Protein AF-A0A0A1W8H8-F1 (afdb_monomer_lite)

Foldseek 3Di:
DDPLDWDWDAACAFWDAPNDTDHHGDIDTGSDDPPPGTDHQDPVRSVVVCVVVPPPPPPDQLLNDDQVVLCVLCVVLVHHCPPPDSVRSSVSSVVSPPPDD

Radius of gyration: 19.39 Å; chains: 1; bounding box: 49×32×54 Å

pLDDT: mean 70.45, std 12.79, range [37.94, 87.69]

Organism: NCBI:txid1219049

Secondary structure (DSSP, 8-state):
------EEEE-SS-EEETTEEE-TT-EEEESS-TTTS-EE--HHHHHHHHHHHS---TTS-GGGS-HHHHHHHHHHTT---TT--HHHHHHHHHHHHS---

Structure (mmCIF, N/CA/C/O backbone):
data_AF-A0A0A1W8H8-F1
#
_entry.id   AF-A0A0A1W8H8-F1
#
loop_
_atom_site.group_PDB
_atom_site.id
_atom_site.type_symbol
_atom_site.label_atom_id
_atom_site.label_alt_id
_atom_site.label_comp_id
_atom_site.label_asym_id
_atom_site.label_entity_id
_atom_site.label_seq_id
_atom_site.pdbx_PDB_ins_code
_atom_site.Cartn_x
_atom_site.Cartn_y
_atom_site.Cartn_z
_atom_site.occupancy
_atom_site.B_iso_or_equiv
_atom_site.auth_seq_id
_atom_site.auth_comp_id
_atom_site.auth_asym_id
_atom_site.auth_atom_id
_atom_site.pdbx_PDB_model_num
ATOM 1 N N . MET A 1 1 ? 13.075 4.936 -34.236 1.00 37.94 1 MET A N 1
ATOM 2 C CA . MET A 1 1 ? 11.974 4.629 -33.297 1.00 37.94 1 MET A CA 1
ATOM 3 C C . MET A 1 1 ? 12.027 3.141 -32.999 1.00 37.94 1 MET A C 1
ATOM 5 O O . MET A 1 1 ? 11.606 2.349 -33.832 1.00 37.94 1 MET A O 1
ATOM 9 N N . THR A 1 2 ? 12.647 2.746 -31.890 1.00 46.12 2 THR A N 1
ATOM 10 C CA . THR A 1 2 ? 12.748 1.330 -31.512 1.00 46.12 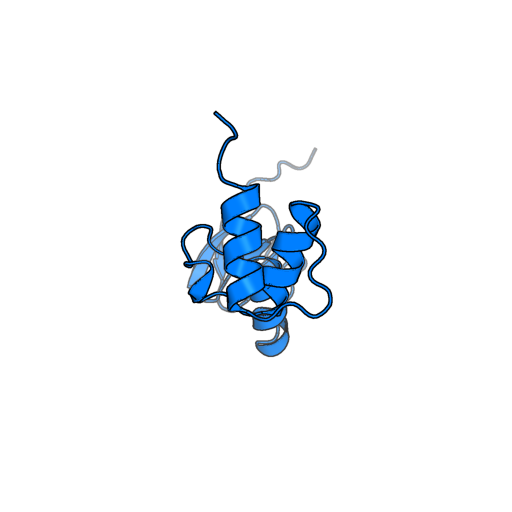2 THR A CA 1
ATOM 11 C C . THR A 1 2 ? 11.362 0.864 -31.077 1.00 46.12 2 THR A C 1
ATOM 13 O O . THR A 1 2 ? 10.814 1.392 -30.111 1.00 46.12 2 THR A O 1
ATOM 16 N N . LYS A 1 3 ? 10.758 -0.057 -31.838 1.00 49.59 3 LYS A N 1
ATOM 17 C CA . LYS A 1 3 ? 9.493 -0.706 -31.475 1.00 49.59 3 LYS A CA 1
ATOM 18 C C . LYS A 1 3 ? 9.700 -1.418 -30.138 1.00 49.59 3 LYS A C 1
ATOM 20 O O . LYS A 1 3 ? 10.452 -2.386 -30.081 1.00 49.59 3 LYS A O 1
ATOM 25 N N . ARG A 1 4 ? 9.073 -0.916 -29.074 1.00 55.16 4 ARG A N 1
ATOM 26 C CA . ARG A 1 4 ? 8.930 -1.661 -27.823 1.00 55.16 4 ARG A CA 1
ATOM 27 C C . ARG A 1 4 ? 7.902 -2.752 -28.101 1.00 55.16 4 ARG A C 1
ATOM 29 O O . ARG A 1 4 ? 6.748 -2.443 -28.385 1.00 55.16 4 ARG A O 1
ATOM 36 N N . ASN A 1 5 ? 8.377 -3.987 -28.218 1.00 60.72 5 ASN A N 1
ATOM 37 C CA . ASN A 1 5 ? 7.525 -5.151 -28.396 1.00 60.72 5 ASN A CA 1
ATOM 38 C C . ASN A 1 5 ? 7.373 -5.792 -27.016 1.00 60.72 5 ASN A C 1
ATOM 40 O O . ASN A 1 5 ? 8.323 -6.455 -26.583 1.00 60.72 5 ASN A O 1
ATOM 44 N N . PRO A 1 6 ? 6.222 -5.619 -26.351 1.00 65.25 6 PRO A N 1
ATOM 45 C CA . PRO A 1 6 ? 6.023 -6.165 -25.023 1.00 65.25 6 PRO A CA 1
ATOM 46 C C . PRO A 1 6 ? 6.081 -7.685 -25.115 1.00 65.25 6 PRO A C 1
ATOM 48 O O . PRO A 1 6 ? 5.377 -8.304 -25.919 1.00 65.25 6 PRO A O 1
ATOM 51 N N . LYS A 1 7 ? 6.974 -8.287 -24.332 1.00 72.50 7 LYS A N 1
ATOM 52 C CA . LYS A 1 7 ? 7.163 -9.737 -24.276 1.00 72.50 7 LYS A CA 1
ATOM 53 C C . LYS A 1 7 ? 6.635 -10.246 -22.944 1.00 72.50 7 LYS A C 1
ATOM 55 O O . LYS A 1 7 ? 6.755 -9.580 -21.919 1.00 72.50 7 LYS A O 1
ATOM 60 N N . ALA A 1 8 ? 6.021 -11.423 -22.982 1.00 78.06 8 ALA A N 1
ATOM 61 C CA . ALA A 1 8 ? 5.643 -12.137 -21.776 1.00 78.06 8 ALA A CA 1
ATOM 62 C C . ALA A 1 8 ? 6.883 -12.821 -21.198 1.00 78.06 8 ALA A C 1
ATOM 64 O O . ALA A 1 8 ? 7.618 -13.501 -21.918 1.00 78.06 8 ALA A O 1
ATOM 65 N N . TYR A 1 9 ? 7.086 -12.643 -19.905 1.00 75.75 9 TYR A N 1
ATOM 66 C CA . TYR A 1 9 ? 8.184 -13.206 -19.151 1.00 75.75 9 TYR A CA 1
ATOM 67 C C . TYR A 1 9 ? 7.649 -13.873 -17.890 1.00 75.75 9 TYR A C 1
ATOM 69 O O . TYR A 1 9 ? 6.681 -13.402 -17.299 1.00 75.75 9 TYR A O 1
ATOM 77 N N . THR A 1 10 ? 8.287 -14.962 -17.475 1.00 77.88 10 THR A N 1
ATOM 78 C CA . THR A 1 10 ? 8.049 -15.576 -16.167 1.00 77.88 10 THR A CA 1
ATOM 79 C C . THR A 1 10 ? 9.149 -15.118 -15.226 1.00 77.88 10 THR A C 1
ATOM 81 O O . THR A 1 10 ? 10.325 -15.326 -15.526 1.00 77.88 10 THR A O 1
ATOM 84 N N . ALA A 1 11 ? 8.776 -14.496 -14.111 1.00 72.75 11 ALA A N 1
ATOM 85 C CA . ALA A 1 11 ? 9.705 -14.113 -13.054 1.00 72.75 11 ALA A CA 1
ATOM 86 C C . ALA A 1 11 ? 10.313 -15.382 -12.427 1.00 72.75 11 ALA A C 1
ATOM 88 O O . ALA A 1 11 ? 9.564 -16.164 -11.842 1.00 72.75 11 ALA A O 1
ATOM 89 N N . PRO A 1 12 ? 11.630 -15.637 -12.520 1.00 71.50 12 PRO A N 1
ATOM 90 C CA . PRO A 1 12 ? 12.247 -16.731 -11.764 1.00 71.50 12 PRO A CA 1
ATOM 91 C C . PRO A 1 12 ? 12.310 -16.420 -10.257 1.00 71.50 12 PRO A C 1
ATOM 93 O O . PRO A 1 12 ? 12.339 -17.333 -9.435 1.00 71.50 12 PRO A O 1
ATOM 96 N N . GLU A 1 13 ? 12.284 -15.137 -9.904 1.00 74.56 13 GLU A N 1
ATOM 97 C CA . GLU A 1 13 ? 12.410 -14.578 -8.560 1.00 74.56 13 GLU A CA 1
ATOM 98 C C . GLU A 1 13 ? 11.574 -13.294 -8.443 1.00 74.56 13 GLU A C 1
ATOM 100 O O . GLU A 1 13 ? 11.019 -12.822 -9.435 1.00 74.56 13 GLU A O 1
ATOM 105 N N . ASP A 1 14 ? 11.456 -12.734 -7.241 1.00 76.12 14 ASP A N 1
ATOM 106 C CA . ASP A 1 14 ? 10.729 -11.483 -7.030 1.00 76.12 14 ASP A CA 1
ATOM 107 C C . ASP A 1 14 ? 11.478 -10.322 -7.704 1.00 76.12 14 ASP A C 1
ATOM 109 O O . ASP A 1 14 ? 12.564 -9.924 -7.275 1.00 76.12 14 ASP A O 1
ATOM 113 N N . VAL A 1 15 ? 10.896 -9.762 -8.764 1.00 77.12 15 VAL A N 1
ATOM 114 C CA . VAL A 1 15 ? 11.534 -8.732 -9.593 1.00 77.12 15 VAL A CA 1
ATOM 115 C C . VAL A 1 15 ? 10.666 -7.492 -9.691 1.00 77.12 15 VAL A C 1
ATOM 117 O O . VAL A 1 15 ? 9.441 -7.560 -9.769 1.00 77.12 15 VAL A O 1
ATOM 120 N N . HIS A 1 16 ? 11.308 -6.329 -9.725 1.00 75.88 16 HIS A N 1
ATOM 121 C CA . HIS A 1 16 ? 10.638 -5.072 -10.020 1.00 75.88 16 HIS A CA 1
ATOM 122 C C . HIS A 1 16 ? 11.073 -4.575 -11.396 1.00 75.88 16 HIS A C 1
ATOM 124 O O . HIS A 1 16 ? 12.255 -4.315 -11.630 1.00 75.88 16 HIS A O 1
ATOM 130 N N . THR A 1 17 ? 10.119 -4.429 -12.315 1.00 75.81 17 THR A N 1
ATOM 131 C CA . THR A 1 17 ? 10.386 -3.979 -13.682 1.00 75.81 17 THR A CA 1
ATOM 132 C C . THR A 1 17 ? 9.284 -3.061 -14.195 1.00 75.81 17 THR A C 1
ATOM 134 O O . THR A 1 17 ? 8.126 -3.182 -13.814 1.00 75.81 17 THR A O 1
ATOM 137 N N . ALA A 1 18 ? 9.648 -2.081 -15.025 1.00 69.12 18 ALA A N 1
ATOM 138 C CA . ALA A 1 18 ? 8.716 -1.100 -15.593 1.00 69.12 18 ALA A CA 1
ATOM 139 C C . ALA A 1 18 ? 7.805 -0.383 -14.561 1.00 69.12 18 ALA A C 1
ATOM 141 O O . ALA A 1 18 ? 6.720 0.078 -14.908 1.00 69.12 18 ALA A O 1
ATOM 142 N N . GLY A 1 19 ? 8.246 -0.259 -13.302 1.00 68.75 19 GLY A N 1
ATOM 143 C CA . GLY A 1 19 ? 7.453 0.359 -12.230 1.00 68.75 19 GLY A CA 1
ATOM 144 C C . GLY A 1 19 ? 6.445 -0.575 -11.552 1.00 68.75 19 GLY A C 1
ATOM 145 O O . GLY A 1 19 ? 5.623 -0.098 -10.775 1.00 68.75 19 GLY A O 1
ATOM 146 N N . ALA A 1 20 ? 6.486 -1.874 -11.853 1.00 68.50 20 ALA A N 1
ATOM 147 C CA . ALA A 1 20 ? 5.631 -2.890 -11.266 1.00 68.50 20 ALA A CA 1
ATOM 148 C C . ALA A 1 20 ? 6.466 -3.977 -10.580 1.00 68.50 20 ALA A C 1
ATOM 150 O O . ALA A 1 20 ? 7.526 -4.383 -11.059 1.00 68.5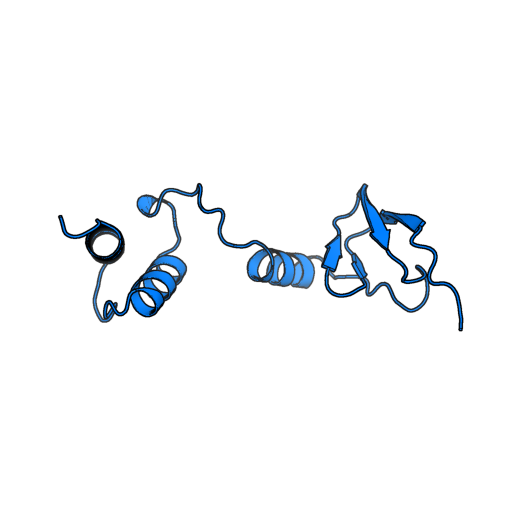0 20 ALA A O 1
ATOM 151 N N . TYR A 1 21 ? 5.965 -4.447 -9.443 1.00 75.12 21 TYR A N 1
ATOM 152 C CA . TYR A 1 21 ? 6.498 -5.607 -8.749 1.00 75.12 21 TYR A CA 1
ATOM 153 C C . TYR A 1 21 ? 5.842 -6.882 -9.292 1.00 75.12 21 TYR A C 1
ATOM 155 O O . TYR A 1 21 ? 4.616 -6.949 -9.414 1.00 75.12 21 TYR A O 1
ATOM 163 N N . HIS A 1 22 ? 6.657 -7.889 -9.587 1.00 78.25 22 HIS A N 1
ATOM 164 C CA . HIS A 1 22 ? 6.233 -9.206 -10.039 1.00 78.25 22 HIS A CA 1
ATOM 165 C C . HIS A 1 22 ? 6.830 -10.264 -9.124 1.00 78.25 22 HIS A C 1
ATOM 167 O O . HIS A 1 22 ? 8.023 -10.239 -8.820 1.00 78.25 22 HIS A O 1
ATOM 173 N N . LYS A 1 23 ? 5.988 -11.190 -8.677 1.00 75.56 23 LYS A N 1
ATOM 174 C CA . LYS A 1 23 ? 6.404 -12.245 -7.764 1.00 75.56 23 LYS A CA 1
ATOM 175 C C . LYS A 1 23 ? 7.101 -13.372 -8.521 1.00 75.56 23 LYS A C 1
ATOM 177 O O . LYS A 1 23 ? 6.796 -13.627 -9.686 1.00 75.56 23 LYS A O 1
ATOM 182 N N . ALA A 1 24 ? 7.975 -14.102 -7.839 1.00 77.12 24 ALA A N 1
ATOM 183 C CA . ALA A 1 24 ? 8.540 -15.344 -8.351 1.00 77.12 24 ALA A CA 1
ATOM 184 C C . ALA A 1 24 ? 7.429 -16.304 -8.828 1.00 77.12 24 ALA A C 1
ATOM 186 O O . ALA A 1 24 ? 6.515 -16.651 -8.077 1.00 77.12 24 ALA A O 1
ATOM 187 N N . GLY A 1 25 ? 7.520 -16.744 -10.081 1.00 73.06 25 GLY A N 1
ATOM 188 C CA . GLY A 1 25 ? 6.561 -17.623 -10.746 1.00 73.06 25 GLY A CA 1
ATOM 189 C C . GLY A 1 25 ? 5.432 -16.909 -11.495 1.00 73.06 25 GLY A C 1
ATOM 190 O O . GLY A 1 25 ? 4.735 -17.569 -12.266 1.00 73.06 25 GLY A O 1
ATOM 191 N N . ASP A 1 26 ? 5.263 -15.592 -11.332 1.00 75.69 26 ASP A N 1
ATOM 192 C CA . ASP A 1 26 ? 4.253 -14.846 -12.084 1.00 75.69 26 ASP A CA 1
ATOM 193 C C . ASP A 1 26 ? 4.682 -14.619 -13.535 1.00 75.69 26 ASP A C 1
ATOM 195 O O . ASP A 1 26 ? 5.839 -14.315 -13.845 1.00 75.69 26 ASP A O 1
ATOM 199 N N . VAL A 1 27 ? 3.708 -14.738 -14.438 1.00 77.06 27 VAL A N 1
ATOM 200 C CA . VAL A 1 27 ? 3.863 -14.346 -15.838 1.00 77.06 27 VAL A CA 1
ATOM 201 C C . VAL A 1 27 ? 3.427 -12.895 -15.976 1.00 77.06 27 VAL A C 1
ATOM 203 O O . VAL A 1 27 ? 2.266 -12.563 -15.742 1.00 77.06 27 VAL A O 1
ATOM 206 N N . PHE A 1 28 ? 4.341 -12.034 -16.401 1.00 77.75 28 PHE A N 1
ATOM 207 C CA . PHE A 1 28 ? 4.073 -10.622 -16.632 1.00 77.75 28 PHE A CA 1
ATOM 208 C C . PHE A 1 28 ? 4.533 -10.199 -18.020 1.00 77.75 28 PHE A C 1
ATOM 210 O O . PHE A 1 28 ? 5.434 -10.783 -18.618 1.00 77.75 28 PHE A O 1
ATOM 217 N N . VAL A 1 29 ? 3.878 -9.176 -18.558 1.00 77.88 29 VAL A N 1
ATOM 218 C CA . VAL A 1 29 ? 4.206 -8.623 -19.868 1.00 77.88 29 VAL A CA 1
ATOM 219 C C . VAL A 1 29 ? 4.942 -7.315 -19.651 1.00 77.88 29 VAL A C 1
ATOM 221 O O . VAL A 1 29 ? 4.398 -6.392 -19.049 1.00 77.88 29 VAL A O 1
ATOM 224 N N . THR A 1 30 ? 6.175 -7.234 -20.141 1.00 71.69 30 THR A N 1
ATOM 225 C CA . THR A 1 30 ? 6.981 -6.019 -20.042 1.00 71.69 30 THR A CA 1
ATOM 226 C C . THR A 1 30 ? 7.762 -5.767 -21.326 1.00 71.69 30 THR A C 1
ATOM 228 O O . THR A 1 30 ? 8.113 -6.686 -22.069 1.00 71.69 30 THR A O 1
ATOM 231 N N . ASP A 1 31 ? 8.034 -4.493 -21.587 1.00 73.44 31 ASP A N 1
ATOM 232 C CA . ASP A 1 31 ? 8.959 -4.043 -22.629 1.00 73.44 31 ASP A CA 1
ATOM 233 C C . ASP A 1 31 ? 10.417 -4.013 -22.137 1.00 73.44 31 ASP A C 1
ATOM 235 O O . ASP A 1 31 ? 11.333 -3.763 -22.920 1.00 73.44 31 ASP A O 1
ATOM 239 N N . ALA A 1 32 ? 10.632 -4.214 -20.833 1.00 66.31 32 ALA A N 1
ATOM 240 C CA . ALA A 1 32 ? 11.931 -4.154 -20.183 1.00 66.31 32 ALA A CA 1
ATOM 241 C C . ALA A 1 32 ? 12.664 -5.501 -20.259 1.00 66.31 32 ALA A C 1
ATOM 243 O O . ALA A 1 32 ? 12.167 -6.526 -19.790 1.00 66.31 32 ALA A O 1
ATOM 244 N N . GLU A 1 33 ? 13.871 -5.490 -20.829 1.00 69.50 33 GLU A N 1
ATOM 245 C CA . GLU A 1 33 ? 14.680 -6.702 -20.970 1.00 69.50 33 GLU A CA 1
ATOM 246 C C . GLU A 1 33 ? 15.208 -7.210 -19.607 1.00 69.50 33 GLU A C 1
ATOM 248 O O . GLU A 1 33 ? 15.641 -6.385 -18.794 1.00 69.50 33 GLU A O 1
ATOM 253 N N . PRO A 1 34 ? 15.229 -8.545 -19.374 1.00 63.34 34 PRO A N 1
ATOM 254 C CA . PRO A 1 34 ? 15.525 -9.160 -18.073 1.00 63.34 34 PRO A CA 1
ATOM 255 C C . PRO A 1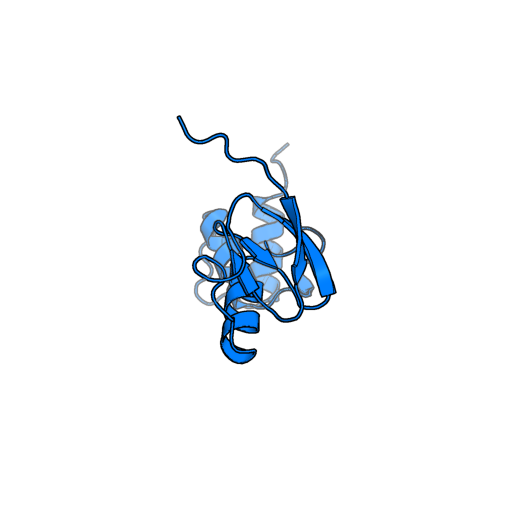 34 ? 16.876 -8.837 -17.434 1.00 63.34 34 PRO A C 1
ATOM 257 O O . PRO A 1 34 ? 17.025 -9.002 -16.232 1.00 63.34 34 PRO A O 1
ATOM 260 N N . ASN A 1 35 ? 17.869 -8.409 -18.215 1.00 60.09 35 ASN A N 1
ATOM 261 C CA . ASN A 1 35 ? 19.249 -8.302 -17.732 1.00 60.09 35 ASN A CA 1
ATOM 262 C C . ASN A 1 35 ? 19.587 -6.948 -17.086 1.00 60.09 35 ASN A C 1
ATOM 264 O O . ASN A 1 35 ? 20.360 -6.918 -16.139 1.00 60.09 35 ASN A O 1
ATOM 268 N N . ASP A 1 36 ? 19.026 -5.841 -17.585 1.00 58.16 36 ASP A N 1
ATOM 269 C CA . ASP A 1 36 ? 19.390 -4.480 -17.137 1.00 58.16 36 ASP A CA 1
ATOM 270 C C . ASP A 1 36 ? 18.224 -3.717 -16.491 1.00 58.16 36 ASP A C 1
ATOM 272 O O . ASP A 1 36 ? 18.427 -2.719 -15.805 1.00 58.16 36 ASP A O 1
ATOM 276 N N . ASN A 1 37 ? 16.983 -4.166 -16.704 1.00 63.94 37 ASN A N 1
ATOM 277 C CA . ASN A 1 37 ? 15.785 -3.433 -16.279 1.00 63.94 37 ASN A CA 1
ATOM 278 C C . ASN A 1 37 ? 14.939 -4.191 -15.246 1.00 63.94 37 ASN A C 1
ATOM 280 O O . ASN A 1 37 ? 13.813 -3.775 -14.947 1.00 63.94 37 ASN A O 1
ATOM 284 N N . TRP A 1 38 ? 15.425 -5.337 -14.770 1.00 70.94 38 TRP A N 1
AT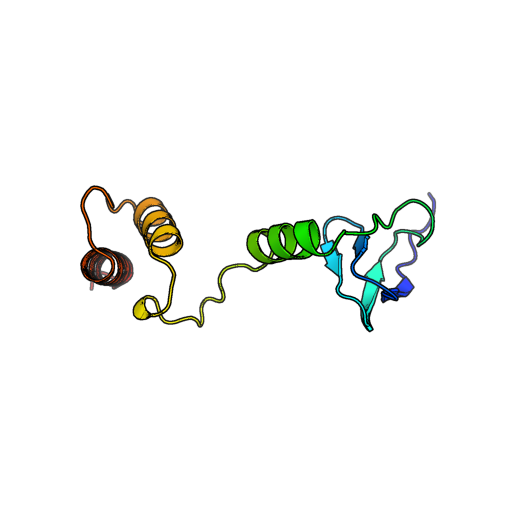OM 285 C CA . TRP A 1 38 ? 14.796 -6.101 -13.701 1.00 70.94 38 TRP A CA 1
ATOM 286 C C . TRP A 1 38 ? 15.674 -5.966 -12.471 1.00 70.94 38 TRP A C 1
ATOM 288 O O . TRP A 1 38 ? 16.789 -6.478 -12.425 1.00 70.94 38 TRP A O 1
ATOM 298 N N . THR A 1 39 ? 15.180 -5.236 -11.480 1.00 71.44 39 THR A N 1
ATOM 299 C CA . THR A 1 39 ? 15.868 -5.149 -10.198 1.00 71.44 39 THR A CA 1
ATOM 300 C C . THR A 1 39 ? 15.421 -6.335 -9.360 1.00 71.44 39 THR A C 1
ATOM 302 O O . THR A 1 39 ? 14.231 -6.445 -9.054 1.00 71.44 39 THR A O 1
ATOM 305 N N . GLU A 1 40 ? 16.358 -7.213 -9.001 1.00 66.50 40 GLU A N 1
ATOM 306 C CA . GLU A 1 40 ? 16.126 -8.261 -8.005 1.00 66.50 40 GLU A CA 1
ATOM 307 C C . GLU A 1 40 ? 15.676 -7.604 -6.698 1.00 66.50 40 GLU A C 1
ATOM 309 O O . GLU A 1 40 ? 16.339 -6.709 -6.156 1.00 66.50 40 GLU A O 1
ATOM 314 N N . VAL A 1 41 ? 14.525 -8.037 -6.192 1.00 63.12 41 VAL A N 1
ATOM 315 C CA . VAL A 1 41 ? 13.978 -7.520 -4.948 1.00 63.12 41 VAL A CA 1
ATOM 316 C C . VAL A 1 41 ? 14.272 -8.520 -3.842 1.00 63.12 41 VAL A C 1
ATOM 318 O O . VAL A 1 41 ? 13.720 -9.616 -3.800 1.00 63.12 41 VAL A O 1
ATOM 321 N N . LYS A 1 42 ? 15.119 -8.124 -2.885 1.00 60.06 42 LYS A N 1
ATOM 322 C CA . LYS A 1 42 ? 15.366 -8.944 -1.693 1.00 60.06 42 LYS A CA 1
ATOM 323 C C . LYS A 1 42 ? 14.045 -9.182 -0.950 1.00 60.06 42 LYS A C 1
ATOM 325 O O . LYS A 1 42 ? 13.271 -8.238 -0.815 1.00 60.06 42 LYS A O 1
ATOM 330 N N . PRO A 1 43 ? 13.815 -10.358 -0.339 1.00 55.75 43 PRO A N 1
ATOM 331 C CA . PRO A 1 43 ? 12.531 -10.705 0.289 1.00 55.75 43 PRO A CA 1
ATOM 332 C C . PRO A 1 43 ? 12.014 -9.673 1.307 1.00 55.75 43 PRO A C 1
ATOM 334 O O . PRO A 1 43 ? 10.819 -9.407 1.403 1.00 55.75 43 PRO A O 1
ATOM 337 N N . LYS A 1 44 ? 12.929 -9.047 2.059 1.00 53.62 44 LYS A N 1
ATOM 338 C CA . LYS A 1 44 ? 12.600 -7.9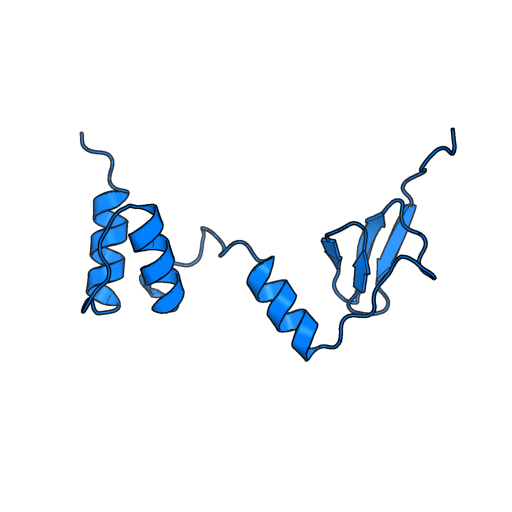86 3.025 1.00 53.62 44 LYS A CA 1
ATOM 339 C C . LYS A 1 44 ? 12.053 -6.719 2.354 1.00 53.62 44 LYS A C 1
ATOM 341 O O . LYS A 1 44 ? 11.155 -6.079 2.888 1.00 53.62 44 LYS A O 1
ATOM 346 N N . ASP A 1 45 ? 12.593 -6.380 1.188 1.00 56.00 45 ASP A N 1
ATOM 347 C CA . ASP A 1 45 ? 12.198 -5.228 0.386 1.00 56.00 45 ASP A CA 1
ATOM 348 C C . ASP A 1 45 ? 10.961 -5.584 -0.451 1.00 56.00 45 ASP A C 1
ATOM 350 O O . ASP A 1 45 ? 10.096 -4.741 -0.648 1.00 56.00 45 ASP A O 1
ATOM 354 N N . ALA A 1 46 ? 10.802 -6.855 -0.833 1.00 56.34 46 ALA A N 1
ATOM 355 C CA . ALA A 1 46 ? 9.621 -7.381 -1.509 1.00 56.34 46 ALA A CA 1
ATOM 356 C C . ALA A 1 46 ? 8.375 -7.271 -0.630 1.00 56.34 46 ALA A C 1
ATOM 358 O O . ALA A 1 46 ? 7.331 -6.871 -1.126 1.00 56.34 46 ALA A O 1
ATOM 359 N N . HIS A 1 47 ? 8.483 -7.533 0.678 1.00 55.12 47 HIS A N 1
ATOM 360 C CA . HIS A 1 47 ? 7.379 -7.303 1.613 1.00 55.12 47 HIS A CA 1
ATOM 361 C C . HIS A 1 47 ? 7.039 -5.820 1.786 1.00 55.12 47 HIS A C 1
ATOM 363 O O . HIS A 1 47 ? 5.863 -5.480 1.866 1.00 55.12 47 HIS A O 1
ATOM 369 N N . ALA A 1 48 ? 8.037 -4.934 1.827 1.00 55.66 48 ALA A N 1
ATOM 370 C CA . ALA A 1 48 ? 7.807 -3.494 1.941 1.00 55.66 48 ALA A CA 1
ATOM 371 C C . ALA A 1 48 ? 7.201 -2.907 0.654 1.00 55.66 48 ALA A C 1
ATOM 373 O O . ALA A 1 48 ? 6.302 -2.072 0.716 1.00 55.66 48 ALA A O 1
ATOM 374 N N . ILE A 1 49 ? 7.654 -3.381 -0.510 1.00 57.81 49 ILE A N 1
ATOM 375 C CA . ILE A 1 49 ? 7.127 -2.996 -1.819 1.00 57.81 49 ILE A CA 1
ATOM 376 C C . ILE A 1 49 ? 5.739 -3.608 -2.020 1.00 57.81 49 ILE A C 1
ATOM 378 O O . ILE A 1 49 ? 4.835 -2.868 -2.380 1.00 57.81 49 ILE A O 1
ATOM 382 N N . GLN A 1 50 ? 5.506 -4.890 -1.713 1.00 55.72 50 GLN A N 1
ATOM 383 C CA . GLN A 1 50 ? 4.154 -5.470 -1.708 1.00 55.72 50 GLN A CA 1
ATOM 384 C C . GLN A 1 50 ? 3.236 -4.682 -0.783 1.00 55.72 50 GLN A C 1
ATOM 386 O O . GLN A 1 50 ? 2.197 -4.250 -1.241 1.00 55.72 50 GLN A O 1
ATOM 391 N N . ALA A 1 51 ? 3.632 -4.367 0.449 1.00 57.84 51 ALA A N 1
ATOM 392 C CA . ALA A 1 51 ? 2.796 -3.570 1.349 1.00 57.84 51 ALA A CA 1
ATOM 393 C C . ALA A 1 51 ? 2.520 -2.142 0.834 1.00 57.84 51 ALA A C 1
ATOM 395 O O . ALA A 1 51 ? 1.463 -1.583 1.116 1.00 57.84 51 ALA A O 1
ATOM 396 N N . ALA A 1 52 ? 3.449 -1.543 0.082 1.00 54.44 52 ALA A N 1
ATOM 397 C CA . ALA A 1 52 ? 3.267 -0.224 -0.526 1.00 54.44 52 ALA A CA 1
ATOM 398 C C . ALA A 1 52 ? 2.474 -0.256 -1.849 1.00 54.44 52 ALA A C 1
ATOM 400 O O . ALA A 1 52 ? 1.895 0.759 -2.238 1.00 54.44 52 ALA A O 1
ATOM 401 N N . THR A 1 53 ? 2.459 -1.397 -2.547 1.00 53.19 53 THR A N 1
ATOM 402 C CA . THR A 1 53 ? 1.859 -1.557 -3.888 1.00 53.19 53 THR A CA 1
ATOM 403 C C . THR A 1 53 ? 0.540 -2.333 -3.851 1.00 53.19 53 THR A C 1
ATOM 405 O O . THR A 1 53 ? -0.320 -2.123 -4.709 1.00 53.19 53 THR A O 1
ATOM 408 N N . GLU A 1 54 ? 0.333 -3.184 -2.842 1.00 49.31 54 GLU A N 1
ATOM 409 C CA . GLU A 1 54 ? -0.978 -3.665 -2.425 1.00 49.31 54 GLU A CA 1
ATOM 410 C C . GLU A 1 54 ? -1.755 -2.441 -1.966 1.00 49.31 54 GLU A C 1
ATOM 412 O O . GLU A 1 54 ? -1.701 -2.001 -0.817 1.00 49.31 54 GLU A O 1
ATOM 417 N N . LYS A 1 55 ? -2.522 -1.877 -2.901 1.00 51.62 55 LYS A N 1
ATOM 418 C CA . LYS A 1 55 ? -3.740 -1.164 -2.545 1.00 51.62 55 LYS A CA 1
ATOM 419 C C . LYS A 1 55 ? -4.441 -2.034 -1.517 1.00 51.62 55 LYS A C 1
ATOM 421 O O . LYS A 1 55 ? -4.856 -3.136 -1.872 1.00 51.62 55 LYS A O 1
ATOM 426 N N . VAL A 1 56 ? -4.525 -1.542 -0.277 1.00 49.94 56 VAL A N 1
ATOM 427 C CA . VAL A 1 56 ? -5.314 -2.144 0.801 1.00 49.94 56 VAL A CA 1
ATOM 428 C C . VAL A 1 56 ? -6.581 -2.686 0.151 1.00 49.94 56 VAL A C 1
ATOM 430 O O . VAL A 1 56 ? -7.333 -1.878 -0.411 1.00 49.94 56 VAL A O 1
ATOM 433 N N . PRO A 1 57 ? -6.772 -4.017 0.097 1.00 46.44 57 PRO A N 1
ATOM 434 C CA . PRO A 1 57 ? -7.894 -4.571 -0.626 1.00 46.44 57 PRO A CA 1
ATOM 435 C C . PRO A 1 57 ? -9.144 -3.926 -0.047 1.00 46.44 57 PRO A C 1
ATOM 437 O O . PRO A 1 57 ? -9.358 -3.967 1.167 1.00 46.44 57 PRO A O 1
ATOM 440 N N . ALA A 1 58 ? -9.955 -3.311 -0.907 1.00 50.88 58 ALA A N 1
ATOM 441 C CA . ALA A 1 58 ? -11.220 -2.693 -0.512 1.00 50.88 58 ALA A CA 1
ATOM 442 C C . ALA A 1 58 ? -12.187 -3.701 0.154 1.00 50.88 58 ALA A C 1
ATOM 444 O O . ALA A 1 58 ? -13.216 -3.304 0.687 1.00 50.88 58 ALA A O 1
ATOM 445 N N . ASP A 1 59 ? -11.827 -4.988 0.141 1.00 53.03 59 ASP A N 1
ATOM 446 C CA . ASP A 1 59 ? -12.557 -6.120 0.697 1.00 53.03 59 ASP A CA 1
ATOM 447 C C . ASP A 1 59 ? -12.156 -6.492 2.138 1.00 53.03 59 ASP A C 1
ATOM 449 O O . ASP A 1 59 ? -12.845 -7.280 2.779 1.00 53.03 59 ASP A O 1
ATOM 453 N N . VAL A 1 60 ? -11.063 -5.946 2.697 1.00 61.53 60 VAL A N 1
ATOM 454 C CA . VAL A 1 60 ? -10.742 -6.202 4.113 1.00 61.53 60 VAL A CA 1
ATOM 455 C C . VAL A 1 60 ? -11.707 -5.388 4.975 1.00 61.53 60 VAL A C 1
ATOM 457 O O . VAL A 1 60 ? -11.653 -4.154 4.916 1.00 61.53 60 VAL A O 1
ATOM 460 N N . PRO A 1 61 ? -12.545 -6.027 5.821 1.00 73.62 61 PRO A N 1
ATOM 461 C CA . PRO A 1 61 ? -13.423 -5.299 6.725 1.00 73.62 61 PRO A CA 1
ATOM 462 C C . PRO A 1 61 ? -12.602 -4.302 7.537 1.00 73.62 61 PRO A C 1
ATOM 464 O O . PRO A 1 61 ? -11.553 -4.665 8.068 1.00 73.62 61 PRO A O 1
ATOM 467 N N . LEU A 1 62 ? -13.081 -3.063 7.677 1.00 77.12 62 LEU A N 1
ATOM 468 C CA . LEU A 1 62 ? -12.399 -2.016 8.456 1.00 77.12 62 LEU A CA 1
ATOM 469 C C . LEU A 1 62 ? -12.004 -2.515 9.863 1.00 77.12 62 LEU A C 1
ATOM 471 O O . LEU A 1 62 ? -10.960 -2.167 10.400 1.00 77.12 62 LEU A O 1
ATOM 475 N N . GLU A 1 63 ? -12.797 -3.419 10.435 1.00 79.31 63 GLU A N 1
ATOM 476 C CA . GLU A 1 63 ? -12.556 -4.056 11.735 1.00 79.31 63 GLU A CA 1
ATOM 477 C C . GLU A 1 63 ? -11.299 -4.942 11.772 1.00 79.31 63 GLU A C 1
ATOM 479 O O . GLU A 1 63 ? -10.657 -5.072 12.818 1.00 79.31 63 GLU A O 1
ATOM 484 N N . ASN A 1 64 ? -10.895 -5.497 10.632 1.00 78.81 64 ASN A N 1
ATOM 485 C CA . ASN A 1 64 ? -9.697 -6.320 10.476 1.00 78.81 64 ASN A CA 1
ATOM 486 C C . ASN A 1 64 ? -8.478 -5.518 10.009 1.00 78.81 64 ASN A C 1
ATOM 488 O O . ASN A 1 64 ? -7.363 -6.034 10.055 1.00 78.81 64 ASN A O 1
ATOM 492 N N . GLN A 1 65 ? -8.651 -4.250 9.633 1.00 78.94 65 GLN A N 1
ATOM 493 C CA . GLN A 1 65 ? -7.528 -3.409 9.237 1.00 78.94 65 GLN A CA 1
ATOM 494 C C . GLN A 1 65 ? -6.649 -3.023 10.441 1.00 78.94 65 GLN A C 1
ATOM 496 O O . GLN A 1 65 ? -7.137 -2.907 11.577 1.00 78.94 65 GLN A O 1
ATOM 501 N N . PRO A 1 66 ? -5.332 -2.846 10.237 1.00 81.44 66 PRO A N 1
ATOM 502 C CA . PRO A 1 66 ? -4.449 -2.341 11.279 1.00 81.44 66 PRO A CA 1
ATOM 503 C C . PRO A 1 66 ? -4.824 -0.899 11.647 1.00 81.44 66 PRO A C 1
ATOM 505 O O . PRO A 1 66 ? -5.321 -0.137 10.817 1.00 81.44 66 PRO A O 1
ATOM 508 N N . ILE A 1 67 ? -4.574 -0.511 12.903 1.00 82.50 67 ILE A N 1
ATOM 509 C CA . ILE A 1 67 ? -4.961 0.816 13.412 1.00 82.50 67 ILE A CA 1
ATOM 510 C C . ILE A 1 67 ? -4.339 1.953 12.590 1.00 82.50 67 ILE A C 1
ATOM 512 O O . ILE A 1 67 ? -4.985 2.970 12.380 1.00 82.50 67 ILE A O 1
ATOM 516 N N . GLU A 1 68 ? -3.128 1.767 12.065 1.00 81.25 68 GLU A N 1
ATOM 517 C CA . GLU A 1 68 ? -2.449 2.763 11.230 1.00 81.25 68 GLU A CA 1
ATOM 518 C C . GLU A 1 68 ? -3.143 2.972 9.878 1.00 81.25 68 GLU A C 1
ATOM 520 O O . GLU A 1 68 ? -3.320 4.115 9.459 1.00 81.25 68 GLU A O 1
ATOM 525 N N . ALA A 1 69 ? -3.629 1.899 9.243 1.00 80.50 69 ALA A N 1
ATOM 526 C CA . ALA A 1 69 ? -4.412 2.000 8.010 1.00 80.50 69 ALA A CA 1
ATOM 527 C C . ALA A 1 69 ? -5.745 2.719 8.255 1.00 80.50 69 ALA A C 1
ATOM 529 O O . ALA A 1 69 ? -6.145 3.571 7.465 1.00 80.50 69 ALA A O 1
ATOM 530 N N . LEU A 1 70 ? -6.392 2.453 9.394 1.00 85.00 70 LEU A N 1
ATOM 531 C CA . LEU A 1 70 ? -7.608 3.161 9.792 1.00 85.00 70 LEU A CA 1
ATOM 532 C C . LEU A 1 70 ? -7.345 4.649 10.055 1.00 85.00 70 LEU A C 1
ATOM 534 O O . LEU A 1 70 ? -8.132 5.490 9.637 1.00 85.00 70 LEU A O 1
ATOM 538 N N . ARG A 1 71 ? -6.220 5.011 10.681 1.00 83.56 71 ARG A N 1
ATOM 539 C CA . ARG A 1 71 ? -5.844 6.426 10.847 1.00 83.56 71 ARG A CA 1
ATOM 540 C C . ARG A 1 71 ? -5.611 7.116 9.506 1.00 83.56 71 ARG A C 1
ATOM 542 O O . ARG A 1 71 ? -6.070 8.239 9.324 1.00 83.56 71 ARG A O 1
ATOM 549 N N . ALA A 1 72 ? -4.944 6.445 8.569 1.00 81.56 72 ALA A N 1
ATOM 550 C CA . ALA A 1 72 ? -4.741 6.971 7.224 1.00 81.56 72 ALA A CA 1
ATOM 551 C C . ALA A 1 72 ? -6.077 7.180 6.489 1.00 81.56 72 ALA A C 1
ATOM 553 O O . ALA A 1 72 ? -6.290 8.245 5.916 1.00 81.56 72 ALA A O 1
ATOM 554 N N . LEU A 1 73 ? -7.002 6.216 6.568 1.00 82.62 73 LEU A N 1
ATOM 555 C CA . LEU A 1 73 ? -8.347 6.324 5.987 1.00 82.62 73 LEU A CA 1
ATOM 556 C C . LEU A 1 73 ? -9.211 7.404 6.654 1.00 82.62 73 LEU A C 1
ATOM 558 O O . LEU A 1 73 ? -9.978 8.087 5.986 1.00 82.62 73 LEU A O 1
ATOM 562 N N . ALA A 1 74 ? -9.094 7.589 7.967 1.00 85.12 74 ALA A N 1
ATOM 563 C CA . ALA A 1 74 ? -9.777 8.676 8.659 1.00 85.12 74 ALA A CA 1
ATOM 564 C C . ALA A 1 74 ? -9.295 10.039 8.132 1.00 85.12 74 ALA A C 1
ATOM 566 O O . ALA A 1 74 ? -10.110 10.884 7.767 1.00 85.12 74 ALA A O 1
ATOM 567 N N . LEU A 1 75 ? -7.978 10.221 7.982 1.00 82.25 75 LEU A N 1
ATOM 568 C CA . LEU A 1 75 ? -7.399 11.458 7.450 1.00 82.25 75 LEU A CA 1
ATOM 569 C C . LEU A 1 75 ? -7.832 11.745 6.006 1.00 82.25 75 LEU A C 1
ATOM 571 O O . LEU A 1 75 ? -8.114 12.899 5.679 1.00 82.25 75 LEU A O 1
ATOM 575 N N . THR A 1 76 ? -7.930 10.724 5.145 1.00 82.62 76 THR A N 1
ATOM 576 C CA . THR A 1 76 ? -8.429 10.915 3.769 1.00 82.62 76 THR A CA 1
ATOM 577 C C . THR A 1 76 ? -9.894 11.348 3.746 1.00 82.62 76 THR A C 1
ATOM 579 O O . THR A 1 76 ? -10.279 12.147 2.893 1.00 82.62 76 THR A O 1
ATOM 582 N N . LEU A 1 77 ? -10.687 10.894 4.718 1.00 81.50 77 LEU A N 1
ATOM 583 C CA . LEU A 1 77 ? -12.083 11.287 4.928 1.00 81.50 77 LEU A CA 1
ATOM 584 C C . LEU A 1 77 ? -12.242 12.575 5.758 1.00 81.50 77 LEU A C 1
ATOM 586 O O . LEU A 1 77 ? -13.359 12.940 6.114 1.00 81.50 77 LEU A O 1
ATOM 590 N N . LYS A 1 78 ? -11.142 13.288 6.050 1.00 83.69 78 LYS A N 1
ATOM 591 C CA . LYS A 1 78 ? -11.107 14.496 6.898 1.00 83.69 78 LYS A CA 1
ATOM 592 C C . LYS A 1 78 ? -11.638 14.285 8.325 1.00 83.69 78 LYS A C 1
ATOM 594 O O . LYS A 1 78 ? -12.098 15.229 8.964 1.00 83.69 78 LYS A O 1
ATOM 599 N N . VAL A 1 79 ? -11.543 13.062 8.832 1.00 81.75 79 VAL A N 1
ATOM 600 C CA . VAL A 1 79 ? -11.796 12.702 10.229 1.00 81.75 79 VAL A CA 1
ATOM 601 C C . VAL A 1 79 ? -10.479 12.811 10.994 1.00 81.75 79 VAL A C 1
ATOM 603 O O . VAL A 1 79 ? -9.472 12.243 10.575 1.00 81.75 79 VAL A O 1
ATOM 606 N N . ASP A 1 80 ? -10.479 13.520 12.125 1.00 86.06 80 ASP A N 1
ATOM 607 C CA . ASP A 1 80 ? -9.312 13.602 13.008 1.00 86.06 80 ASP A CA 1
ATOM 608 C C . ASP A 1 80 ? -9.167 12.299 13.822 1.00 86.06 80 ASP A C 1
ATOM 610 O O . ASP A 1 80 ? -10.053 11.989 14.616 1.00 86.06 80 ASP A O 1
ATOM 614 N N . PRO A 1 81 ? -8.085 11.516 13.651 1.00 82.31 81 PRO A N 1
ATOM 615 C CA . PRO A 1 81 ? -7.910 10.240 14.342 1.00 82.31 81 PRO A CA 1
ATOM 616 C C . PRO A 1 81 ? -7.244 10.359 15.729 1.00 82.31 81 PRO A C 1
ATOM 618 O O . PRO A 1 81 ? -6.898 9.338 16.340 1.00 82.31 81 PRO A O 1
ATOM 621 N N . THR A 1 82 ? -6.964 11.572 16.211 1.00 84.44 82 THR A N 1
ATOM 622 C CA . THR A 1 82 ? -6.135 11.813 17.400 1.00 84.44 82 THR A CA 1
ATOM 623 C C . THR A 1 82 ? -6.829 11.298 18.655 1.00 84.44 82 THR A C 1
ATOM 625 O O . THR A 1 82 ? -7.951 11.672 18.974 1.00 84.44 82 THR A O 1
ATOM 628 N N . GLY A 1 83 ? -6.153 10.409 19.387 1.00 83.44 83 GLY A N 1
ATOM 629 C CA . GLY A 1 83 ? -6.701 9.794 20.601 1.00 83.44 83 GLY A CA 1
ATOM 630 C C . GLY A 1 83 ? -7.789 8.738 20.361 1.00 83.44 83 GLY A C 1
ATOM 631 O O . GLY A 1 83 ? -8.255 8.144 21.328 1.00 83.44 83 GLY A O 1
ATOM 632 N N . MET A 1 84 ? -8.162 8.456 19.107 1.00 84.50 84 MET A N 1
ATOM 633 C CA . MET A 1 84 ? -9.188 7.461 18.791 1.00 84.50 84 MET A CA 1
ATOM 634 C C . MET A 1 84 ? -8.650 6.030 18.877 1.00 84.50 84 MET A C 1
ATOM 636 O O . MET A 1 84 ? -7.560 5.710 18.380 1.00 84.50 84 MET A O 1
ATOM 640 N N . GLY A 1 85 ? -9.448 5.152 19.491 1.00 84.81 85 GLY A N 1
ATOM 641 C CA . GLY A 1 85 ? -9.215 3.715 19.483 1.00 84.81 85 GLY A CA 1
ATOM 642 C C . GLY A 1 85 ? -9.604 3.087 18.144 1.00 84.81 85 GLY A C 1
ATOM 643 O O . GLY A 1 85 ? -10.295 3.685 17.322 1.00 84.81 85 GLY A O 1
ATOM 644 N N . LYS A 1 86 ? -9.195 1.833 17.920 1.00 84.00 86 LYS A N 1
ATOM 645 C CA . LYS A 1 86 ? -9.491 1.108 16.672 1.00 84.00 86 LYS A CA 1
ATOM 646 C C . LYS A 1 86 ? -10.993 1.093 16.342 1.00 84.00 86 LYS A C 1
ATOM 648 O O . LYS A 1 86 ? -11.361 1.314 15.197 1.00 84.00 86 LYS A O 1
ATOM 653 N N . LYS A 1 87 ? -11.854 0.865 17.340 1.00 85.19 87 LYS A N 1
ATOM 654 C CA . LYS A 1 87 ? -13.317 0.846 17.158 1.00 85.19 87 LYS A CA 1
ATOM 655 C C . LYS A 1 87 ? -13.877 2.220 16.779 1.00 85.19 87 LYS A C 1
ATOM 657 O O . LYS A 1 87 ? -14.712 2.288 15.884 1.00 85.19 87 LYS A O 1
ATOM 662 N N . ASP A 1 88 ? -13.380 3.285 17.406 1.00 87.19 88 ASP A N 1
ATOM 663 C CA . ASP A 1 88 ? -13.818 4.658 17.131 1.00 87.19 88 ASP A CA 1
ATOM 664 C C . ASP A 1 88 ? -13.418 5.100 15.720 1.00 87.19 88 ASP A C 1
ATOM 666 O O . ASP A 1 88 ? -14.231 5.677 15.005 1.00 87.19 88 ASP A O 1
ATOM 670 N N . LEU A 1 89 ? -12.210 4.737 15.270 1.00 87.50 89 LEU A N 1
ATOM 671 C CA . LEU A 1 89 ? -11.763 4.987 13.896 1.00 87.50 89 LEU A CA 1
ATOM 672 C C . LEU A 1 89 ? -12.647 4.273 12.872 1.00 87.50 89 LEU A C 1
ATOM 674 O O . LEU A 1 89 ? -13.067 4.884 11.896 1.00 87.50 89 LEU A O 1
ATOM 678 N N . VAL A 1 90 ? -12.967 2.993 13.098 1.00 87.69 90 VAL A N 1
ATOM 679 C CA . VAL A 1 90 ? -13.859 2.237 12.202 1.00 87.69 90 VAL A CA 1
ATOM 680 C C . VAL A 1 90 ? -15.242 2.885 12.134 1.00 87.69 90 VAL A C 1
ATOM 682 O O . VAL A 1 90 ? -15.791 3.022 11.043 1.00 87.69 90 VAL A O 1
ATOM 685 N N . ALA A 1 91 ? -15.801 3.288 13.278 1.00 85.75 91 ALA A N 1
ATOM 686 C CA . ALA A 1 91 ? -17.097 3.956 13.332 1.00 85.75 91 ALA A CA 1
ATOM 687 C C . ALA A 1 91 ? -17.070 5.309 12.605 1.00 85.75 91 ALA A C 1
ATOM 689 O O . ALA A 1 91 ? -17.962 5.584 11.809 1.00 85.75 91 ALA A O 1
ATOM 690 N N . ALA A 1 92 ? -16.026 6.114 12.809 1.00 84.56 92 ALA A N 1
ATOM 691 C CA . ALA A 1 92 ? -15.883 7.417 12.169 1.00 84.56 92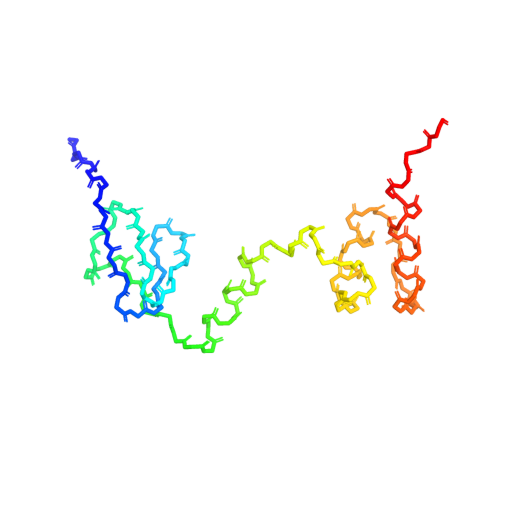 ALA A CA 1
ATOM 692 C C . ALA A 1 92 ? -15.678 7.313 10.647 1.00 84.56 92 ALA A C 1
ATOM 694 O O . ALA A 1 92 ? -16.260 8.089 9.894 1.00 84.56 92 ALA A O 1
ATOM 695 N N . ILE A 1 93 ? -14.914 6.320 10.181 1.00 85.31 93 ILE A N 1
ATOM 696 C CA . ILE A 1 93 ? -14.737 6.027 8.749 1.00 85.31 93 ILE A CA 1
ATOM 697 C C . ILE A 1 93 ? -16.054 5.564 8.121 1.00 85.31 93 ILE A C 1
ATOM 699 O O . ILE A 1 93 ? -16.378 5.990 7.017 1.00 85.31 93 ILE A O 1
ATOM 703 N N . LYS A 1 94 ? -16.825 4.707 8.810 1.00 83.38 94 LYS A N 1
ATOM 704 C CA . LYS A 1 94 ? -18.158 4.294 8.344 1.00 83.38 94 LYS A CA 1
ATOM 705 C C . LYS A 1 94 ? -19.101 5.494 8.259 1.00 83.38 94 LYS A C 1
ATOM 707 O O . LYS A 1 94 ? -19.677 5.700 7.202 1.00 83.38 94 LYS A O 1
ATOM 712 N N . ALA A 1 95 ? -19.166 6.320 9.301 1.00 81.25 95 ALA A N 1
ATOM 713 C CA . ALA A 1 95 ? -20.013 7.511 9.333 1.00 81.25 95 ALA A CA 1
ATOM 714 C C . ALA A 1 95 ? -19.639 8.541 8.252 1.00 81.25 95 ALA A C 1
ATOM 716 O O . ALA A 1 95 ? -20.516 9.178 7.682 1.00 81.25 95 ALA A O 1
ATOM 717 N N . ALA A 1 96 ? -18.350 8.692 7.936 1.00 77.88 96 ALA A N 1
ATOM 718 C CA . ALA A 1 96 ? -17.898 9.568 6.857 1.00 77.88 96 ALA A CA 1
ATOM 719 C C . ALA A 1 96 ? -18.142 8.989 5.447 1.00 77.88 96 ALA A C 1
ATOM 721 O O . ALA A 1 96 ? -18.156 9.745 4.478 1.00 77.88 96 ALA A O 1
ATOM 722 N N . ASN A 1 97 ? -18.328 7.668 5.329 1.00 71.12 97 ASN A N 1
ATOM 723 C CA . ASN A 1 97 ? -18.668 6.976 4.080 1.00 71.12 97 ASN A CA 1
ATOM 724 C C . ASN A 1 97 ? -20.174 6.725 3.905 1.00 71.12 97 ASN A C 1
ATOM 726 O O . ASN A 1 97 ? -20.591 6.353 2.807 1.00 71.12 97 ASN A O 1
ATOM 730 N N . GLU A 1 98 ? -20.993 6.884 4.947 1.00 62.19 98 GLU A N 1
ATOM 731 C CA . GLU A 1 98 ? -22.444 6.844 4.800 1.00 62.19 98 GLU A CA 1
ATOM 732 C C . GLU A 1 98 ? -22.886 8.078 3.997 1.00 62.19 98 GLU A C 1
ATOM 734 O O . GLU A 1 98 ? -22.605 9.208 4.405 1.00 62.19 98 GLU A O 1
ATOM 739 N N . PRO A 1 99 ? -23.539 7.903 2.832 1.00 46.19 99 PRO A N 1
ATOM 740 C CA . PRO A 1 99 ? -24.035 9.031 2.068 1.00 46.19 99 PRO A CA 1
ATOM 741 C C . PRO A 1 99 ? -25.127 9.708 2.892 1.00 46.19 99 PRO A C 1
ATOM 743 O O . PRO A 1 99 ? -26.144 9.092 3.210 1.00 46.19 99 PRO A O 1
ATOM 746 N N . SER A 1 100 ? -24.908 10.973 3.243 1.00 49.44 100 SER A N 1
ATOM 747 C CA . SER A 1 100 ? -25.961 11.837 3.761 1.00 49.44 100 SER A CA 1
ATOM 748 C C . SER A 1 100 ? -27.141 11.790 2.783 1.00 49.44 100 SER A C 1
ATOM 750 O O . SER A 1 100 ? -26.995 12.216 1.636 1.00 49.44 100 SER A O 1
ATOM 752 N N . LEU A 1 101 ? -28.257 11.202 3.221 1.00 38.72 101 LEU A N 1
ATOM 753 C CA . LEU A 1 101 ? -29.555 11.233 2.538 1.00 38.72 101 LEU A CA 1
ATOM 754 C C . LEU A 1 101 ? -30.016 12.671 2.278 1.00 38.72 101 LEU A C 1
ATOM 756 O O . LEU A 1 101 ? -29.811 13.525 3.173 1.00 38.72 101 LEU A O 1
#

Sequence (101 aa):
MTKRNPKAYTAPEDVHTAGAYHKAGDVFVTDAEPNDNWTEVKPKDAHAIQAATEKVPADVPLENQPIEALRALALTLKVDPTGMGKKDLVAAIKAANEPSL